Protein AF-A0A8I1PM26-F1 (afdb_monomer_lite)

Structure (mmCIF, N/CA/C/O backbone):
data_AF-A0A8I1PM26-F1
#
_entry.id   AF-A0A8I1PM26-F1
#
loop_
_atom_site.group_PDB
_atom_site.id
_atom_site.type_symbol
_atom_site.label_atom_id
_atom_site.label_alt_id
_atom_site.label_comp_id
_atom_site.label_asym_id
_atom_site.label_entity_id
_atom_site.label_seq_id
_atom_site.pdbx_PDB_ins_code
_atom_site.Cartn_x
_atom_site.Cartn_y
_atom_site.Cartn_z
_atom_site.occupancy
_atom_site.B_iso_or_equiv
_atom_site.auth_seq_id
_atom_site.auth_comp_id
_atom_site.auth_asym_id
_atom_site.auth_atom_id
_atom_site.pdbx_PDB_model_num
ATOM 1 N N . SER A 1 1 ? -8.220 -16.107 -12.550 1.00 66.62 1 SER A N 1
ATOM 2 C CA . SER A 1 1 ? -7.194 -15.546 -11.648 1.00 66.62 1 SER A CA 1
ATOM 3 C C . SER A 1 1 ? -7.669 -14.185 -11.166 1.00 66.62 1 SER A C 1
ATOM 5 O O . SER A 1 1 ? -8.225 -13.457 -11.980 1.00 66.62 1 SER A O 1
ATOM 7 N N . SER A 1 2 ? -7.561 -13.858 -9.875 1.00 86.12 2 SER A N 1
ATOM 8 C CA . SER A 1 2 ? -7.966 -12.530 -9.380 1.00 86.12 2 SER A CA 1
ATOM 9 C C . SER A 1 2 ? -6.783 -11.560 -9.502 1.00 86.12 2 SER A C 1
ATOM 11 O O . SER A 1 2 ? -5.717 -11.871 -8.961 1.00 86.12 2 SER A O 1
ATOM 13 N N . PRO A 1 3 ? -6.953 -10.388 -10.147 1.00 87.19 3 PRO A N 1
ATOM 14 C CA . PRO A 1 3 ? -5.876 -9.411 -10.347 1.00 87.19 3 PRO A CA 1
ATOM 15 C C . PRO A 1 3 ? -5.182 -8.980 -9.046 1.00 87.19 3 PRO A C 1
ATOM 17 O O . PRO A 1 3 ? -4.003 -8.649 -9.039 1.00 87.19 3 PRO A O 1
ATOM 20 N N . LYS A 1 4 ? -5.883 -9.047 -7.907 1.00 88.62 4 LYS A N 1
ATOM 21 C CA . LYS A 1 4 ? -5.293 -8.785 -6.588 1.00 88.62 4 LYS A CA 1
ATOM 22 C C . LYS A 1 4 ? -4.168 -9.769 -6.255 1.00 88.62 4 LYS A C 1
ATOM 24 O O . LYS A 1 4 ? -3.103 -9.348 -5.814 1.00 88.62 4 LYS A O 1
ATOM 29 N N . TYR A 1 5 ? -4.415 -11.069 -6.419 1.00 91.50 5 TYR A N 1
ATOM 30 C CA . TYR A 1 5 ? -3.421 -12.091 -6.082 1.00 91.50 5 TYR A CA 1
ATOM 31 C C . TYR A 1 5 ? -2.270 -12.104 -7.082 1.00 91.50 5 TYR A C 1
ATOM 33 O O . TYR A 1 5 ? -1.134 -12.328 -6.686 1.00 91.50 5 TYR A O 1
ATOM 41 N N . GLU A 1 6 ? -2.548 -11.794 -8.345 1.00 91.25 6 GLU A N 1
ATOM 42 C CA . GLU A 1 6 ? -1.520 -11.626 -9.370 1.00 91.25 6 GLU A CA 1
ATOM 43 C C . GLU A 1 6 ? -0.578 -10.459 -9.042 1.00 91.25 6 GLU A C 1
ATOM 45 O O . GLU A 1 6 ? 0.635 -10.647 -9.023 1.00 91.25 6 GLU A O 1
ATOM 50 N N . ALA A 1 7 ? -1.115 -9.288 -8.677 1.00 90.81 7 ALA A N 1
ATOM 51 C CA . ALA A 1 7 ? -0.297 -8.149 -8.259 1.00 90.81 7 ALA A CA 1
ATOM 52 C C . ALA A 1 7 ? 0.569 -8.481 -7.031 1.00 90.81 7 ALA A C 1
ATOM 54 O O . ALA A 1 7 ? 1.756 -8.160 -7.000 1.00 90.81 7 ALA A O 1
ATOM 55 N N . LEU A 1 8 ? -0.005 -9.165 -6.034 1.00 90.25 8 LEU A N 1
ATOM 56 C CA . LEU A 1 8 ? 0.728 -9.594 -4.838 1.00 90.25 8 LEU A CA 1
ATOM 57 C C . LEU A 1 8 ? 1.826 -10.613 -5.164 1.00 90.25 8 LEU A C 1
ATOM 59 O O . LEU A 1 8 ? 2.922 -10.516 -4.617 1.00 90.25 8 LEU A O 1
ATOM 63 N N . ALA A 1 9 ? 1.557 -11.559 -6.064 1.00 92.94 9 ALA A N 1
ATOM 64 C CA . ALA A 1 9 ? 2.545 -12.536 -6.506 1.00 92.94 9 ALA A CA 1
ATOM 65 C C . ALA A 1 9 ? 3.698 -11.859 -7.262 1.00 92.94 9 ALA A C 1
ATOM 67 O O . ALA A 1 9 ? 4.858 -12.117 -6.960 1.00 92.94 9 ALA A O 1
ATOM 68 N N . LEU A 1 10 ? 3.399 -10.939 -8.183 1.00 92.62 10 LEU A N 1
ATOM 69 C CA . LEU A 1 10 ? 4.415 -10.165 -8.904 1.00 92.62 10 LEU A CA 1
ATOM 70 C C . LEU A 1 10 ? 5.282 -9.340 -7.948 1.00 92.62 10 LEU A C 1
ATOM 72 O O . LEU A 1 10 ? 6.504 -9.326 -8.083 1.00 92.62 10 LEU A O 1
ATOM 76 N N . ALA A 1 11 ? 4.671 -8.721 -6.937 1.00 91.62 11 ALA A N 1
ATOM 77 C CA . ALA A 1 11 ? 5.399 -7.985 -5.913 1.00 91.62 11 ALA A CA 1
ATOM 78 C C . ALA A 1 11 ? 6.312 -8.895 -5.077 1.00 91.62 11 ALA A C 1
ATOM 80 O O . ALA A 1 11 ? 7.449 -8.519 -4.799 1.00 91.62 11 ALA A O 1
ATOM 81 N N . ALA A 1 12 ? 5.844 -10.095 -4.717 1.00 91.19 12 ALA A N 1
ATOM 82 C CA . ALA A 1 12 ? 6.641 -11.090 -3.998 1.00 91.19 12 ALA A CA 1
ATOM 83 C C . ALA A 1 12 ? 7.824 -11.619 -4.829 1.00 91.19 12 ALA A C 1
ATOM 85 O O . ALA A 1 12 ? 8.841 -12.014 -4.268 1.00 91.19 12 ALA A O 1
ATOM 86 N N . LEU A 1 13 ? 7.711 -11.581 -6.159 1.00 93.94 13 LEU A N 1
ATOM 87 C CA . LEU A 1 13 ? 8.781 -11.919 -7.101 1.00 93.94 13 LEU A CA 1
ATOM 88 C C . LEU A 1 13 ? 9.725 -10.737 -7.405 1.00 93.94 13 LEU A C 1
ATOM 90 O O . LEU A 1 13 ? 10.589 -10.864 -8.268 1.00 93.94 13 LEU A O 1
ATOM 94 N N . GLY A 1 14 ? 9.557 -9.580 -6.752 1.00 92.00 14 GLY A N 1
ATOM 95 C CA . GLY A 1 14 ? 10.365 -8.375 -6.994 1.00 92.00 14 GLY A CA 1
ATOM 96 C C . GLY A 1 14 ? 10.004 -7.604 -8.271 1.00 92.00 14 GLY A C 1
ATOM 97 O O . GLY A 1 14 ? 10.660 -6.623 -8.613 1.00 92.00 14 GLY A O 1
ATOM 98 N N . ARG A 1 15 ? 8.939 -8.001 -8.979 1.00 92.69 15 ARG A N 1
ATOM 99 C CA . ARG A 1 15 ? 8.467 -7.364 -10.222 1.00 92.69 15 ARG A CA 1
ATOM 100 C C . ARG A 1 15 ? 7.542 -6.191 -9.898 1.00 92.69 15 ARG A C 1
ATOM 102 O O . ARG A 1 15 ? 6.346 -6.220 -10.189 1.00 92.69 15 ARG A O 1
ATOM 109 N N . HIS A 1 16 ? 8.092 -5.175 -9.237 1.00 89.75 16 HIS A N 1
ATOM 110 C CA . HIS A 1 16 ? 7.319 -4.069 -8.665 1.00 89.75 16 HIS A CA 1
ATOM 111 C C . HIS A 1 16 ? 6.553 -3.240 -9.708 1.00 89.75 16 HIS A C 1
ATOM 113 O O . HIS A 1 16 ? 5.401 -2.890 -9.460 1.00 89.75 16 HIS A O 1
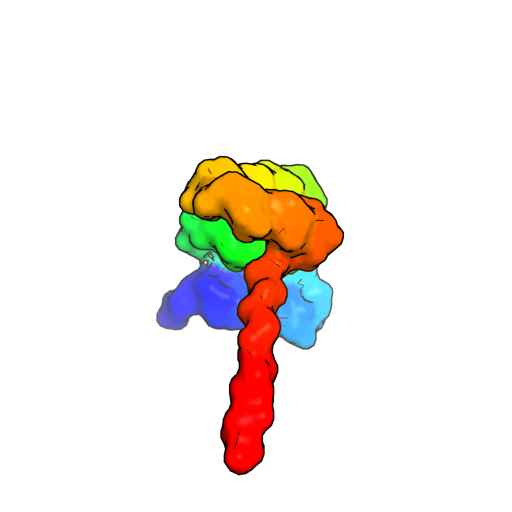ATOM 119 N N . ASP A 1 17 ? 7.127 -2.994 -10.888 1.00 88.88 17 ASP A N 1
ATOM 120 C CA . ASP A 1 17 ? 6.454 -2.226 -11.947 1.00 88.88 17 ASP A CA 1
ATOM 121 C C . ASP A 1 17 ? 5.234 -2.963 -12.513 1.00 88.88 17 ASP A C 1
ATOM 123 O O . ASP A 1 17 ? 4.170 -2.379 -12.722 1.00 88.88 17 ASP A O 1
ATOM 127 N N . GLU A 1 18 ? 5.348 -4.275 -12.706 1.00 90.62 18 GLU A N 1
ATOM 128 C CA . GLU A 1 18 ? 4.239 -5.102 -13.185 1.00 90.62 18 GLU A CA 1
ATOM 129 C C . GLU A 1 18 ? 3.171 -5.276 -12.110 1.00 90.62 18 GLU A C 1
ATOM 131 O O . GLU A 1 18 ? 1.976 -5.177 -12.394 1.00 90.62 18 GLU A O 1
ATOM 136 N N . ALA A 1 19 ? 3.590 -5.442 -10.854 1.00 91.50 19 ALA A N 1
ATOM 137 C CA . ALA A 1 19 ? 2.683 -5.432 -9.718 1.00 91.50 19 ALA A CA 1
ATOM 138 C C . ALA A 1 19 ? 1.878 -4.125 -9.653 1.00 91.50 19 ALA A C 1
ATOM 140 O O . ALA A 1 19 ? 0.670 -4.180 -9.430 1.00 91.50 19 ALA A O 1
ATOM 141 N N . ALA A 1 20 ? 2.502 -2.970 -9.913 1.00 89.56 20 ALA A N 1
ATOM 142 C CA . ALA A 1 20 ? 1.826 -1.674 -9.954 1.00 89.56 20 ALA A CA 1
ATOM 143 C C . ALA A 1 20 ? 0.794 -1.588 -11.088 1.00 89.56 20 ALA A C 1
ATOM 145 O O . ALA A 1 20 ? -0.332 -1.126 -10.875 1.00 89.56 20 ALA A O 1
ATOM 146 N N . GLN A 1 21 ? 1.138 -2.082 -12.281 1.00 91.19 21 GLN A N 1
ATOM 147 C CA . GLN A 1 21 ? 0.211 -2.123 -13.416 1.00 91.19 21 GLN A CA 1
ATOM 148 C C . GLN A 1 21 ? -1.008 -3.002 -13.124 1.00 91.19 21 GLN A C 1
ATOM 150 O O . GLN A 1 21 ? -2.145 -2.605 -13.394 1.00 91.19 21 GLN A O 1
ATOM 155 N N . VAL A 1 22 ? -0.794 -4.186 -12.545 1.00 91.19 22 VAL A N 1
ATOM 156 C CA . VAL A 1 22 ? -1.890 -5.090 -12.181 1.00 91.19 22 VAL A CA 1
ATOM 157 C C . VAL A 1 22 ? -2.697 -4.516 -11.012 1.00 91.19 22 VAL A C 1
ATOM 159 O O . VAL A 1 22 ? -3.929 -4.547 -11.045 1.00 91.19 22 VAL A O 1
ATOM 162 N N . ALA A 1 23 ? -2.046 -3.900 -10.022 1.00 89.94 23 ALA A N 1
ATOM 163 C CA . ALA A 1 23 ? -2.706 -3.227 -8.907 1.00 89.94 23 ALA A CA 1
ATOM 164 C C . ALA A 1 23 ? -3.648 -2.114 -9.383 1.00 89.94 23 ALA A C 1
ATOM 166 O O . ALA A 1 23 ? -4.784 -2.046 -8.912 1.00 89.94 23 ALA A O 1
ATOM 167 N N . ALA A 1 24 ? -3.249 -1.307 -10.371 1.00 88.00 24 ALA A N 1
ATOM 168 C CA . ALA A 1 24 ? -4.107 -0.274 -10.954 1.00 88.00 24 ALA A CA 1
ATOM 169 C C . ALA A 1 24 ? -5.409 -0.845 -11.556 1.00 88.00 24 ALA A C 1
ATOM 171 O O . ALA A 1 24 ? -6.460 -0.205 -11.490 1.00 88.00 24 ALA A O 1
ATOM 172 N N . ARG A 1 25 ? -5.383 -2.082 -12.075 1.00 89.12 25 ARG A N 1
ATOM 173 C CA . ARG A 1 25 ? -6.576 -2.763 -12.616 1.00 89.12 25 ARG A CA 1
ATOM 174 C C . ARG A 1 25 ? -7.542 -3.238 -11.533 1.00 89.12 25 ARG A C 1
ATOM 176 O O . ARG A 1 25 ? -8.725 -3.404 -11.813 1.00 89.12 25 ARG A O 1
ATOM 183 N N . THR A 1 26 ? -7.071 -3.442 -10.300 1.00 85.44 26 THR A N 1
ATOM 184 C CA . THR A 1 26 ? -7.916 -3.939 -9.199 1.00 85.44 26 THR A CA 1
ATOM 185 C C . THR A 1 26 ? -8.934 -2.913 -8.703 1.00 85.44 26 THR A C 1
ATOM 187 O O . THR A 1 26 ? -9.875 -3.305 -8.017 1.00 85.44 26 THR A O 1
ATOM 190 N N . ARG A 1 27 ? -8.734 -1.615 -9.002 1.00 82.69 27 ARG A N 1
ATOM 191 C CA . ARG A 1 27 ? -9.511 -0.478 -8.459 1.00 82.69 27 ARG A CA 1
ATOM 192 C C . ARG A 1 27 ? -9.649 -0.489 -6.929 1.00 82.69 27 ARG A C 1
ATOM 194 O O . ARG A 1 27 ? -10.524 0.167 -6.377 1.00 82.69 27 ARG A O 1
ATOM 201 N N . SER A 1 28 ? -8.795 -1.239 -6.238 1.00 87.69 28 SER A N 1
ATOM 202 C CA . SER A 1 28 ? -8.786 -1.325 -4.788 1.00 87.69 28 SER A CA 1
ATOM 203 C C . SER A 1 28 ? -7.745 -0.358 -4.260 1.00 87.69 28 SER A C 1
ATOM 205 O O . SER A 1 28 ? -6.551 -0.580 -4.455 1.00 87.69 28 SER A O 1
ATOM 207 N N . ASP A 1 29 ? -8.183 0.684 -3.556 1.00 89.19 29 ASP A N 1
ATOM 208 C CA . ASP A 1 29 ? -7.265 1.658 -2.958 1.00 89.19 29 ASP A CA 1
ATOM 209 C C . ASP A 1 29 ? -6.272 1.002 -1.993 1.00 89.19 29 ASP A C 1
ATOM 211 O O . ASP A 1 29 ? -5.126 1.429 -1.899 1.00 89.19 29 ASP A O 1
ATOM 215 N N . LEU A 1 30 ? -6.651 -0.102 -1.343 1.00 86.88 30 LEU A N 1
ATOM 216 C CA . LEU A 1 30 ? -5.724 -0.863 -0.508 1.00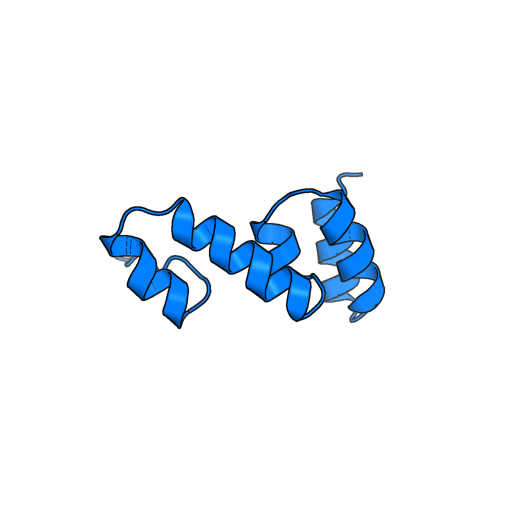 86.88 30 LEU A CA 1
ATOM 217 C C . LEU A 1 30 ? -4.597 -1.496 -1.336 1.00 86.88 30 LEU A C 1
ATOM 219 O O . LEU A 1 30 ? -3.428 -1.384 -0.975 1.00 86.88 30 LEU A O 1
ATOM 223 N N . VAL A 1 31 ? -4.933 -2.160 -2.445 1.00 90.19 31 VAL A N 1
ATOM 224 C CA . VAL A 1 31 ? -3.935 -2.824 -3.301 1.00 90.19 31 VAL A CA 1
ATOM 225 C C . VAL A 1 31 ? -3.072 -1.784 -4.018 1.00 90.19 31 VAL A C 1
ATOM 227 O O . VAL A 1 31 ? -1.855 -1.937 -4.090 1.00 90.19 31 VAL A O 1
ATOM 230 N N . ILE A 1 32 ? -3.676 -0.686 -4.477 1.00 90.94 32 ILE A N 1
ATOM 231 C CA . ILE A 1 32 ? -2.969 0.443 -5.092 1.00 90.94 32 ILE A CA 1
ATOM 232 C C . ILE A 1 32 ? -2.051 1.127 -4.068 1.00 90.94 32 ILE A 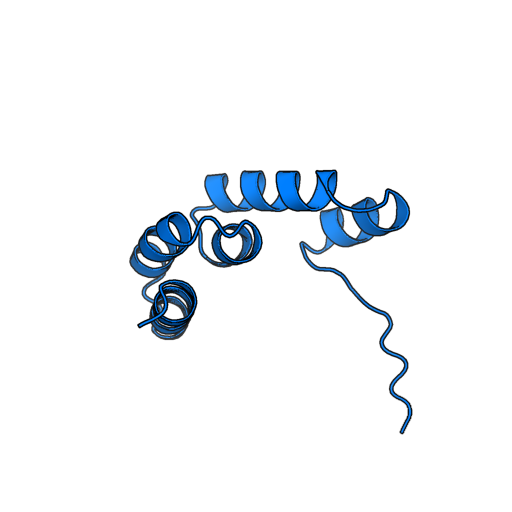C 1
ATOM 234 O O . ILE A 1 32 ? -0.900 1.405 -4.384 1.00 90.94 32 ILE A O 1
ATOM 238 N N . GLY A 1 33 ? -2.506 1.334 -2.830 1.00 88.94 33 GLY A N 1
ATOM 239 C CA . GLY A 1 33 ? -1.709 1.885 -1.728 1.00 88.94 33 GLY A CA 1
ATOM 240 C C . GLY A 1 33 ? -0.494 1.029 -1.353 1.00 88.94 33 GLY A C 1
ATOM 241 O O . GLY A 1 33 ? 0.531 1.547 -0.898 1.00 88.94 33 GLY A O 1
ATOM 242 N N . GLN A 1 34 ? -0.580 -0.283 -1.578 1.00 87.81 34 GLN A N 1
ATOM 243 C CA . GLN A 1 34 ? 0.498 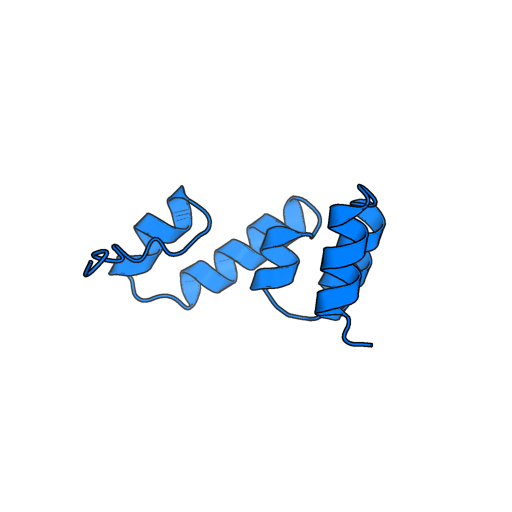-1.231 -1.298 1.00 87.81 34 GLN A CA 1
ATOM 244 C C . GLN A 1 34 ? 1.486 -1.380 -2.458 1.00 87.81 34 GLN A C 1
ATOM 246 O O . GLN A 1 34 ? 2.688 -1.422 -2.208 1.00 87.81 34 GLN A O 1
ATOM 251 N N . LEU A 1 35 ? 0.990 -1.465 -3.695 1.00 90.69 35 LEU A N 1
ATOM 252 C CA . LEU A 1 35 ? 1.765 -1.936 -4.849 1.00 90.69 35 LEU A CA 1
ATOM 253 C C . LEU A 1 35 ? 1.861 -0.936 -6.006 1.00 90.69 35 LEU A C 1
ATOM 255 O O . LEU A 1 35 ? 2.625 -1.175 -6.930 1.00 90.69 35 LEU A O 1
ATOM 259 N N . GLY A 1 36 ? 1.082 0.148 -5.992 1.00 88.25 36 GLY A N 1
ATOM 260 C CA . GLY A 1 36 ? 1.089 1.158 -7.051 1.00 88.25 36 GLY A CA 1
ATOM 261 C C . GLY A 1 36 ? 2.374 1.991 -7.092 1.00 88.25 36 GLY A C 1
ATOM 262 O O . GLY A 1 36 ? 3.253 1.877 -6.235 1.00 88.25 36 GLY A O 1
ATOM 263 N N . THR A 1 37 ? 2.466 2.898 -8.062 1.00 87.69 37 THR A N 1
ATOM 264 C CA . THR A 1 37 ? 3.561 3.882 -8.107 1.00 87.69 37 THR A CA 1
ATOM 265 C C . THR A 1 37 ? 3.502 4.830 -6.898 1.00 87.69 37 THR A C 1
ATOM 267 O O . THR A 1 37 ? 2.433 4.985 -6.303 1.00 87.69 37 THR A O 1
ATOM 270 N N . PRO A 1 38 ? 4.593 5.524 -6.520 1.00 85.69 38 PRO A N 1
ATOM 271 C CA . PRO A 1 38 ? 4.588 6.420 -5.357 1.00 85.69 38 PRO A CA 1
ATOM 272 C C . PRO A 1 38 ? 3.439 7.445 -5.359 1.00 85.69 38 PRO A C 1
ATOM 274 O O . PRO A 1 38 ? 2.774 7.629 -4.340 1.00 85.69 38 PRO A O 1
ATOM 277 N N . ALA A 1 39 ? 3.139 8.038 -6.520 1.00 87.12 39 ALA A N 1
ATOM 278 C CA . ALA A 1 39 ? 2.022 8.970 -6.681 1.00 87.12 39 ALA A CA 1
ATOM 279 C C . ALA A 1 39 ? 0.654 8.287 -6.496 1.00 87.12 39 ALA A C 1
ATOM 281 O O . ALA A 1 39 ? -0.220 8.809 -5.802 1.00 87.12 39 ALA A O 1
ATOM 282 N N . GLN A 1 40 ? 0.471 7.093 -7.070 1.00 87.56 40 GLN A N 1
ATOM 283 C CA . GLN A 1 40 ? -0.763 6.316 -6.916 1.00 87.56 40 GLN A CA 1
ATOM 284 C C . GLN A 1 40 ? -0.974 5.864 -5.471 1.00 87.56 40 GLN A C 1
ATOM 286 O O . GLN A 1 40 ? -2.102 5.899 -4.980 1.00 87.56 40 GLN A O 1
ATOM 291 N N . ARG A 1 41 ? 0.105 5.477 -4.782 1.00 88.62 41 ARG A N 1
ATOM 292 C CA . ARG A 1 41 ? 0.068 5.062 -3.379 1.00 88.62 41 ARG A CA 1
ATOM 293 C C . ARG A 1 41 ? -0.392 6.201 -2.484 1.00 88.62 41 ARG A C 1
ATOM 295 O O . ARG A 1 41 ? -1.311 6.001 -1.698 1.00 88.62 41 ARG A O 1
ATOM 302 N N . GLY A 1 42 ? 0.188 7.392 -2.647 1.00 87.00 42 GLY A N 1
ATOM 303 C CA . GLY A 1 42 ? -0.217 8.580 -1.892 1.00 87.00 42 GLY A CA 1
ATOM 304 C C . GLY A 1 42 ? -1.697 8.912 -2.088 1.00 87.00 42 GLY A C 1
ATOM 305 O O . GLY A 1 42 ? -2.433 9.046 -1.114 1.00 87.00 42 GLY A O 1
ATOM 306 N N . ALA A 1 43 ? -2.159 8.947 -3.341 1.00 89.88 43 ALA A N 1
ATOM 307 C CA . ALA A 1 43 ? -3.560 9.231 -3.651 1.00 89.88 43 ALA A CA 1
ATOM 308 C C . ALA A 1 43 ? -4.525 8.166 -3.098 1.00 89.88 43 ALA A C 1
ATOM 310 O O . ALA A 1 43 ? -5.602 8.499 -2.607 1.00 89.88 43 ALA A O 1
ATOM 311 N N . ALA A 1 44 ? -4.152 6.886 -3.161 1.00 90.12 44 ALA A N 1
ATOM 312 C CA . ALA A 1 44 ? -4.976 5.800 -2.641 1.00 90.12 44 ALA A CA 1
ATOM 313 C C . ALA A 1 44 ? -5.043 5.804 -1.107 1.00 90.12 44 ALA A C 1
ATOM 315 O O . ALA A 1 44 ? -6.118 5.634 -0.538 1.00 90.12 44 ALA A O 1
ATOM 316 N N . LEU A 1 45 ? -3.921 6.060 -0.428 1.00 89.56 45 LEU A N 1
ATOM 317 C CA . LEU A 1 45 ? -3.899 6.208 1.028 1.00 89.56 45 LEU A CA 1
ATOM 318 C C . LEU A 1 45 ? -4.707 7.427 1.489 1.00 89.56 45 LEU A C 1
ATOM 320 O O . LEU A 1 45 ? -5.408 7.324 2.491 1.00 89.56 45 LEU A O 1
ATOM 324 N N . ALA A 1 46 ? -4.670 8.540 0.750 1.00 88.62 46 ALA A N 1
ATOM 325 C CA . ALA A 1 46 ? -5.496 9.711 1.043 1.00 88.62 46 ALA A CA 1
ATOM 326 C C . ALA A 1 46 ? -6.997 9.385 0.964 1.00 88.62 46 ALA A C 1
ATOM 328 O O . ALA A 1 46 ? -7.727 9.667 1.910 1.00 88.62 46 ALA A O 1
ATOM 329 N N . ARG A 1 47 ? -7.444 8.690 -0.093 1.00 89.88 47 ARG A N 1
ATOM 330 C CA . ARG A 1 47 ? -8.844 8.237 -0.215 1.00 89.88 47 ARG A CA 1
ATOM 331 C C . ARG A 1 47 ? -9.265 7.308 0.920 1.00 89.88 47 ARG A C 1
ATOM 333 O O . ARG A 1 47 ? -10.362 7.444 1.459 1.00 89.88 47 ARG A O 1
ATOM 340 N N . ILE A 1 48 ? -8.386 6.386 1.323 1.00 89.00 48 ILE A N 1
ATOM 341 C CA . ILE A 1 48 ? -8.652 5.529 2.484 1.00 89.00 48 ILE A CA 1
ATOM 342 C C . ILE A 1 48 ? -8.786 6.388 3.743 1.00 89.00 48 ILE A C 1
ATOM 344 O O . ILE A 1 48 ? -9.763 6.232 4.468 1.00 89.00 48 ILE A O 1
ATOM 348 N N . ALA A 1 49 ? -7.863 7.321 3.984 1.00 88.19 49 ALA A N 1
ATOM 349 C CA . ALA A 1 49 ? -7.916 8.210 5.142 1.00 88.19 49 ALA A CA 1
ATOM 350 C C . ALA A 1 49 ? -9.210 9.042 5.181 1.00 88.19 49 ALA A C 1
ATOM 352 O O . ALA A 1 49 ? -9.838 9.147 6.230 1.00 88.19 49 ALA A O 1
ATOM 353 N N . GLU A 1 50 ? -9.669 9.575 4.051 1.00 88.69 50 GLU A N 1
ATOM 354 C CA . GLU A 1 50 ? -10.932 10.319 3.976 1.00 88.69 50 GLU A CA 1
ATOM 355 C C . GLU A 1 50 ? -12.137 9.460 4.386 1.00 88.69 50 GLU A C 1
ATOM 357 O O . GLU A 1 50 ? -12.998 9.923 5.139 1.00 88.69 50 GLU A O 1
ATOM 362 N N . SER A 1 51 ? -12.151 8.189 3.970 1.00 87.62 51 SER A N 1
ATOM 363 C CA . SER A 1 51 ? -13.220 7.235 4.296 1.00 87.62 51 SER A CA 1
ATOM 364 C C . SER A 1 51 ? -13.228 6.755 5.754 1.00 87.62 51 SER A C 1
ATOM 366 O O . SER A 1 51 ? -14.218 6.177 6.202 1.00 87.62 51 SER A O 1
ATOM 368 N N . LEU A 1 52 ? -12.142 6.976 6.502 1.00 86.69 52 LEU A N 1
ATOM 369 C CA . LEU A 1 52 ? -12.032 6.541 7.892 1.00 86.69 52 LEU A CA 1
ATOM 370 C C . LEU A 1 52 ? -12.708 7.527 8.862 1.00 86.69 52 LEU A C 1
ATOM 372 O O . LEU A 1 52 ? -12.677 8.734 8.623 1.00 86.69 52 LEU A O 1
ATOM 376 N N . PRO A 1 53 ? -13.251 7.043 9.995 1.00 85.94 53 PRO A N 1
ATOM 377 C CA . PRO A 1 53 ? -13.586 7.881 11.147 1.00 85.94 53 PRO A CA 1
ATOM 378 C C . PRO A 1 53 ? -12.383 8.714 11.602 1.00 85.94 53 PRO A C 1
ATOM 380 O O . PRO A 1 53 ? -11.242 8.253 11.500 1.00 85.94 53 PRO A O 1
ATOM 383 N N . VAL A 1 54 ? -12.626 9.932 12.098 1.00 83.25 54 VAL A N 1
ATOM 384 C CA . VAL A 1 54 ? -11.574 10.917 12.420 1.00 83.25 54 VAL A CA 1
ATOM 385 C C . VAL A 1 54 ? -10.523 10.362 13.384 1.00 83.25 54 VAL A C 1
ATOM 387 O O . VAL A 1 54 ? -9.334 10.608 13.205 1.00 83.25 54 VAL A O 1
ATOM 390 N N . GLU A 1 55 ? -10.946 9.514 14.315 1.00 83.19 55 GLU A N 1
ATOM 391 C CA . GLU A 1 55 ? -10.116 8.863 15.329 1.00 83.19 55 GLU A CA 1
ATOM 392 C C . GLU A 1 55 ? -9.095 7.902 14.701 1.00 83.19 55 GLU A C 1
ATOM 394 O O . GLU A 1 55 ? -7.985 7.720 15.201 1.00 83.19 55 GLU A O 1
ATOM 399 N N . LEU A 1 56 ? -9.456 7.289 13.572 1.00 82.94 56 LEU A N 1
ATOM 400 C CA . LEU A 1 56 ? -8.605 6.350 12.847 1.00 82.94 56 LEU A CA 1
ATOM 401 C C . LEU A 1 56 ? -7.735 7.043 11.792 1.00 82.94 56 LEU A C 1
ATOM 403 O O . LEU A 1 56 ? -6.715 6.476 11.389 1.00 82.94 56 LEU A O 1
ATOM 407 N N . ARG A 1 57 ? -8.089 8.264 11.366 1.00 83.06 57 ARG A N 1
ATOM 408 C CA . ARG A 1 57 ? -7.344 9.018 10.343 1.00 83.06 57 ARG A CA 1
ATOM 409 C C . ARG A 1 57 ? -5.927 9.347 10.773 1.00 83.06 57 ARG A C 1
ATOM 411 O O . ARG A 1 57 ? -5.015 9.164 9.977 1.00 83.06 57 ARG A O 1
ATOM 418 N N . GLU A 1 58 ? -5.724 9.799 12.008 1.00 79.75 58 GLU A N 1
ATOM 419 C CA . GLU A 1 58 ? -4.390 10.179 12.493 1.00 79.75 58 GLU A CA 1
ATOM 420 C C . GLU A 1 58 ? -3.441 8.975 12.545 1.00 79.75 58 GLU A C 1
ATOM 422 O O . GLU A 1 58 ? -2.309 9.023 12.052 1.00 79.75 58 GLU A O 1
ATOM 427 N N . THR A 1 59 ? -3.930 7.854 13.081 1.00 81.62 59 THR A N 1
ATOM 428 C CA . THR A 1 59 ? -3.157 6.608 13.168 1.00 81.62 59 THR A CA 1
ATOM 429 C C . THR A 1 59 ? -2.861 6.043 11.777 1.00 81.62 59 THR A C 1
ATOM 431 O O . THR A 1 59 ? -1.729 5.629 11.494 1.00 81.62 59 THR A O 1
ATOM 434 N N . PHE A 1 60 ? -3.851 6.070 10.881 1.00 83.88 60 PHE A N 1
ATOM 435 C CA . PHE A 1 60 ? -3.686 5.620 9.505 1.00 83.88 60 PHE A CA 1
ATOM 436 C C . PHE A 1 60 ? -2.752 6.535 8.706 1.00 83.88 60 PHE A C 1
ATOM 438 O O . PHE A 1 60 ? -1.877 6.039 8.007 1.00 83.88 60 PHE A O 1
ATOM 445 N N . GLY A 1 61 ? -2.870 7.856 8.838 1.00 79.69 61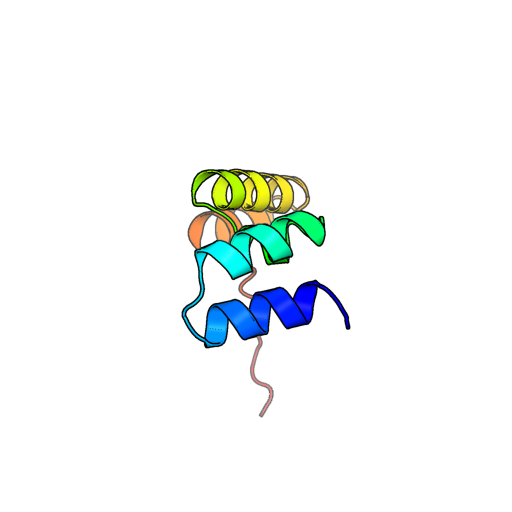 GLY A N 1
ATOM 446 C CA . GLY A 1 61 ? -2.037 8.828 8.126 1.00 79.69 61 GLY A CA 1
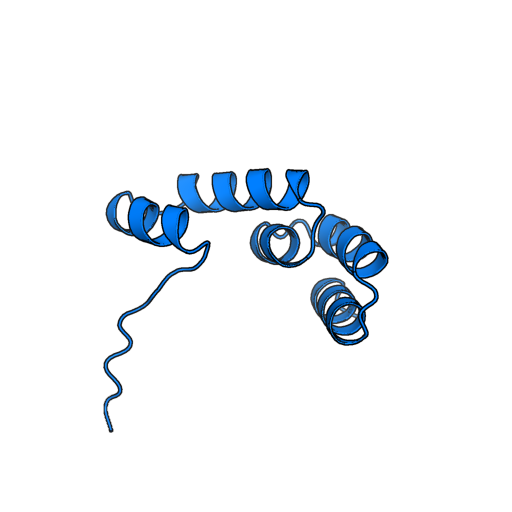ATOM 447 C C . GLY A 1 61 ? -0.553 8.704 8.472 1.00 79.69 61 GLY A C 1
ATOM 448 O O . GLY A 1 61 ? 0.300 8.848 7.601 1.00 79.69 61 GLY A O 1
ATOM 449 N N . ARG A 1 62 ? -0.235 8.350 9.724 1.00 77.56 62 ARG A N 1
ATOM 450 C CA . ARG A 1 62 ? 1.147 8.110 10.167 1.00 77.56 62 ARG A CA 1
ATOM 451 C C . ARG A 1 62 ? 1.746 6.795 9.675 1.00 77.56 62 ARG A C 1
ATOM 453 O O . ARG A 1 62 ? 2.947 6.730 9.437 1.00 77.56 62 ARG A O 1
ATOM 460 N N . SER A 1 63 ? 0.951 5.729 9.612 1.00 75.19 63 SER A N 1
ATOM 461 C CA . SER A 1 63 ? 1.463 4.360 9.420 1.00 75.19 63 SER A CA 1
ATOM 462 C C . SER A 1 63 ? 1.074 3.725 8.080 1.00 75.19 63 SER A C 1
ATOM 464 O O . SER A 1 63 ? 1.591 2.667 7.718 1.00 75.19 63 SER A O 1
ATOM 466 N N . GLY A 1 64 ? 0.146 4.340 7.346 1.00 75.94 64 GLY A N 1
ATOM 467 C CA . GLY A 1 64 ? -0.486 3.786 6.148 1.00 75.94 64 GLY A CA 1
ATOM 468 C C . GLY A 1 64 ? -1.300 2.516 6.414 1.00 75.94 64 GLY A C 1
ATOM 469 O O . GLY A 1 64 ? -1.619 1.785 5.474 1.00 75.94 64 GLY A O 1
ATOM 470 N N . ARG A 1 65 ? -1.573 2.191 7.685 1.00 78.38 65 ARG A N 1
ATOM 471 C CA . ARG A 1 65 ? -2.266 0.972 8.114 1.00 78.38 65 ARG A CA 1
ATOM 472 C C . ARG A 1 65 ? -3.156 1.263 9.314 1.00 78.38 65 ARG A C 1
ATOM 474 O O . ARG A 1 65 ? -2.877 2.137 10.125 1.00 78.38 65 ARG A O 1
ATOM 481 N N . LEU A 1 66 ? -4.234 0.500 9.447 1.00 79.25 66 LEU A N 1
ATOM 482 C CA . LEU A 1 66 ? -4.999 0.495 10.687 1.00 79.25 66 LEU A CA 1
ATOM 483 C C . LEU A 1 66 ? -4.263 -0.387 11.689 1.00 79.25 66 LEU A C 1
ATOM 485 O O . LEU A 1 66 ? -4.098 -1.587 11.466 1.00 79.25 66 LEU A O 1
ATOM 489 N N . VAL A 1 67 ? -3.804 0.218 12.778 1.00 73.38 67 VAL A N 1
ATOM 490 C CA . VAL A 1 67 ? -3.294 -0.521 13.927 1.00 73.38 67 VAL A CA 1
ATOM 491 C C . VAL A 1 67 ? -4.496 -0.814 14.809 1.00 73.38 67 VAL A C 1
ATOM 493 O O . VAL A 1 67 ? -4.952 0.044 15.556 1.00 73.38 67 VAL A O 1
ATOM 496 N N . THR A 1 68 ? -5.061 -2.011 14.689 1.00 66.06 68 THR A N 1
ATOM 497 C CA . THR A 1 68 ? -5.940 -2.512 15.744 1.00 66.06 68 THR A CA 1
ATOM 498 C C . THR A 1 68 ? -5.037 -2.928 16.890 1.00 66.06 68 THR A C 1
ATOM 500 O O . THR A 1 68 ? -4.179 -3.792 16.681 1.00 66.06 68 THR A O 1
ATOM 503 N N . ASP A 1 69 ? -5.222 -2.341 18.070 1.00 59.47 69 ASP A N 1
ATOM 504 C CA . ASP A 1 69 ? -4.655 -2.882 19.300 1.00 59.47 69 ASP A CA 1
ATOM 505 C C . ASP A 1 69 ? -5.327 -4.232 19.557 1.00 59.47 69 ASP A C 1
ATOM 507 O O . ASP A 1 69 ? -6.381 -4.353 20.180 1.00 59.47 69 ASP A O 1
ATOM 511 N N . ARG A 1 70 ? -4.807 -5.267 18.899 1.00 56.62 70 ARG A N 1
ATOM 512 C CA . ARG A 1 70 ? -5.307 -6.617 19.064 1.00 56.62 70 ARG A CA 1
ATOM 513 C C . ARG A 1 70 ? -4.720 -7.079 20.382 1.00 56.62 70 ARG A C 1
ATOM 515 O O . ARG A 1 70 ? -3.610 -7.609 20.397 1.00 56.62 70 ARG A O 1
ATOM 522 N N . VAL A 1 71 ? -5.470 -6.872 21.465 1.00 55.31 71 VAL A N 1
ATOM 523 C CA . VAL A 1 71 ? -5.273 -7.602 22.717 1.00 55.31 71 VAL A CA 1
ATOM 524 C C . VAL A 1 71 ? -5.163 -9.070 22.315 1.00 55.31 71 VAL A C 1
ATOM 526 O O . VAL A 1 71 ? -6.133 -9.677 21.857 1.00 55.31 71 VAL A O 1
ATOM 529 N N . ARG A 1 72 ? -3.948 -9.623 22.370 1.00 55.06 72 ARG A N 1
ATOM 530 C CA . ARG A 1 72 ? -3.749 -11.065 22.255 1.00 55.06 72 ARG A CA 1
ATOM 531 C C . ARG A 1 72 ? -4.386 -11.651 23.506 1.00 55.06 72 ARG A C 1
ATOM 533 O O . ARG A 1 72 ? -3.756 -11.685 24.555 1.00 55.06 72 ARG A O 1
ATOM 540 N N . THR A 1 73 ? -5.644 -12.057 23.411 1.00 50.94 73 THR A N 1
ATOM 541 C CA . THR A 1 73 ? -6.210 -13.013 24.357 1.00 50.94 73 THR A CA 1
ATOM 542 C C . THR A 1 73 ? -5.514 -14.340 24.081 1.00 50.94 73 THR A C 1
ATOM 544 O O . THR A 1 73 ? -5.827 -15.011 23.094 1.00 50.94 73 THR A O 1
ATOM 547 N N . SER A 1 74 ? -4.476 -14.607 24.876 1.00 53.78 74 SER A N 1
ATOM 548 C CA . SER A 1 74 ? -3.926 -15.944 25.101 1.00 53.78 74 SER A CA 1
ATOM 549 C C . SER A 1 74 ? -4.937 -16.816 25.834 1.00 53.78 74 SER A C 1
ATOM 551 O O . SER A 1 74 ? -5.732 -16.244 26.615 1.00 53.78 74 SER A O 1
#

Secondary structure (DSSP, 8-state):
--HHHHHHHHHHTT-HHHHHHHHHHTT-HHHHHHHS-HHHHHHHHHHHHHHS-HHHHHHHHHHSS---------

pLDDT: mean 84.05, std 10.2, range [50.94, 93.94]

Sequence (74 aa):
SSPKYEALALAALGRHDEAAQVAARTRSDLVIGQLGTPAQRGAALARIAESLPVELRETFGRSGRLVTDRVRTS

Radius of gyration: 13.89 Å; chains: 1; bounding box: 24×27×38 Å

Foldseek 3Di:
DQLLVVLVVCVVVVVLQVSQVSLVVNPQLLSNLVRHDPVSVVVSLVVVLVVDDPVQNVVCVVPVDRDDPPPPPD